Protein AF-A0A218NZQ5-F1 (afdb_monomer)

Sequence (138 aa):
MKRVEIREKVRESHHKKRMDTFSALFPGEQPPKVPFDSWGTIFEEREYKLRSVKDYLDILEIAMKAEMLAKEIYTYLGKITANVEYKRIFLEIAEDEGEHYAFVENEYKVHSKIKARKSLQELVEELEKDKNAHSAGA

pLDDT: mean 79.41, std 15.65, range [35.44, 96.75]

InterPro domains:
  IPR003251 Rubrerythrin, diiron-binding domain [PF02915] (58-113)
  IPR009078 Ferritin-like superfamily [SSF47240] (13-113)
  IPR012347 Ferritin-like [G3DSA:1.20.1260.10] (9-111)

Nearest PDB structures (foldseek):
  5n5e-assembly1_e  TM=7.388E-01  e=6.114E-02  Pyrococcus furiosus COM1
  4ilo-assembly1_A  TM=5.936E-01  e=3.700E+00  Chlamydia trachomatis L2/434/Bu

Structure (mmCIF, N/CA/C/O backbone):
data_AF-A0A218NZQ5-F1
#
_entry.id   AF-A0A218NZQ5-F1
#
loop_
_atom_site.group_PDB
_atom_site.id
_atom_site.type_symbol
_atom_site.label_atom_id
_atom_site.label_alt_id
_atom_site.label_comp_id
_atom_site.label_asym_id
_atom_site.label_entity_id
_atom_site.label_seq_id
_atom_site.pdbx_PDB_ins_code
_atom_site.Cartn_x
_atom_site.Cartn_y
_atom_site.Cartn_z
_atom_site.occupancy
_atom_site.B_iso_or_equiv
_atom_site.auth_seq_id
_atom_site.auth_comp_id
_atom_site.auth_asym_id
_atom_site.auth_atom_id
_atom_site.pdbx_PDB_model_num
ATOM 1 N N . MET A 1 1 ? 22.923 -3.381 4.683 1.00 44.69 1 MET A N 1
ATOM 2 C CA . MET A 1 1 ? 22.649 -3.528 6.128 1.00 44.69 1 MET A CA 1
ATOM 3 C C . MET A 1 1 ? 21.578 -2.552 6.627 1.00 44.69 1 MET A C 1
ATOM 5 O O . MET A 1 1 ? 20.493 -3.021 6.916 1.00 44.69 1 MET A O 1
ATOM 9 N N . LYS A 1 2 ? 21.766 -1.220 6.582 1.00 40.91 2 LYS A N 1
ATOM 10 C CA . LYS A 1 2 ? 20.802 -0.246 7.160 1.00 40.91 2 LYS A CA 1
ATOM 11 C C . LYS A 1 2 ? 19.343 -0.277 6.646 1.00 40.91 2 LYS A C 1
ATOM 13 O O . LYS A 1 2 ? 18.445 0.086 7.389 1.00 40.91 2 LYS A O 1
ATOM 18 N N . ARG A 1 3 ? 19.070 -0.677 5.394 1.00 38.59 3 ARG A N 1
ATOM 19 C CA . ARG A 1 3 ? 17.695 -0.658 4.830 1.00 38.59 3 ARG A CA 1
ATOM 20 C C . ARG A 1 3 ? 16.804 -1.822 5.289 1.00 38.59 3 ARG A C 1
ATOM 22 O O . ARG A 1 3 ? 15.588 -1.691 5.234 1.00 38.59 3 ARG A O 1
ATOM 29 N N . VAL A 1 4 ? 17.395 -2.939 5.722 1.00 39.59 4 VAL A N 1
ATOM 30 C CA . VAL A 1 4 ? 16.643 -4.126 6.174 1.00 39.59 4 VAL A CA 1
ATOM 31 C C . VAL A 1 4 ? 16.126 -3.910 7.599 1.00 39.59 4 VAL A C 1
ATOM 33 O O . VAL A 1 4 ? 14.936 -4.078 7.833 1.00 39.59 4 VAL A O 1
ATOM 36 N N . GLU A 1 5 ? 16.964 -3.380 8.497 1.00 35.44 5 GLU A N 1
ATOM 37 C CA . GLU A 1 5 ? 16.570 -3.026 9.875 1.00 35.44 5 GLU A CA 1
ATOM 38 C C . GLU A 1 5 ? 15.442 -1.986 9.943 1.00 35.44 5 GLU A C 1
ATOM 40 O O . GLU A 1 5 ? 14.597 -2.045 10.831 1.00 35.44 5 GLU A O 1
ATOM 45 N N . ILE A 1 6 ? 15.406 -1.021 9.017 1.00 48.31 6 ILE A N 1
ATOM 46 C CA . ILE A 1 6 ? 14.336 -0.009 8.983 1.00 48.31 6 ILE A CA 1
ATOM 47 C C . ILE A 1 6 ? 12.994 -0.661 8.619 1.00 48.31 6 ILE A C 1
ATOM 49 O O . ILE A 1 6 ? 11.979 -0.365 9.243 1.00 48.31 6 ILE A O 1
ATOM 53 N N . ARG A 1 7 ? 12.991 -1.586 7.650 1.00 48.19 7 ARG A N 1
ATOM 54 C CA . ARG A 1 7 ? 11.790 -2.333 7.238 1.00 48.19 7 ARG A CA 1
ATOM 55 C C . ARG A 1 7 ? 11.228 -3.197 8.363 1.00 48.19 7 ARG A C 1
ATOM 57 O O . ARG A 1 7 ? 10.014 -3.272 8.525 1.00 48.19 7 ARG A O 1
ATOM 64 N N . GLU A 1 8 ? 12.107 -3.840 9.119 1.00 45.78 8 GLU A N 1
ATOM 65 C CA . GLU A 1 8 ? 11.729 -4.702 10.238 1.00 45.78 8 GLU A CA 1
ATOM 66 C C . GLU A 1 8 ? 11.133 -3.875 11.383 1.00 45.78 8 GLU A C 1
ATOM 68 O O . GLU A 1 8 ? 10.035 -4.175 11.839 1.00 45.78 8 GLU A O 1
ATOM 73 N N . LYS A 1 9 ? 11.738 -2.725 11.711 1.00 51.09 9 LYS A N 1
ATOM 74 C CA . LYS A 1 9 ? 11.195 -1.784 12.706 1.00 51.09 9 LYS A CA 1
ATOM 75 C C . LYS A 1 9 ? 9.826 -1.205 12.339 1.00 51.09 9 LYS A C 1
ATOM 77 O O . LYS A 1 9 ? 8.976 -1.063 13.215 1.00 51.09 9 LYS A O 1
ATOM 82 N N . VAL A 1 10 ? 9.584 -0.871 11.068 1.00 57.81 10 VAL A N 1
ATOM 83 C CA . VAL A 1 10 ? 8.261 -0.391 10.614 1.00 57.81 10 VAL A CA 1
ATOM 84 C C . VAL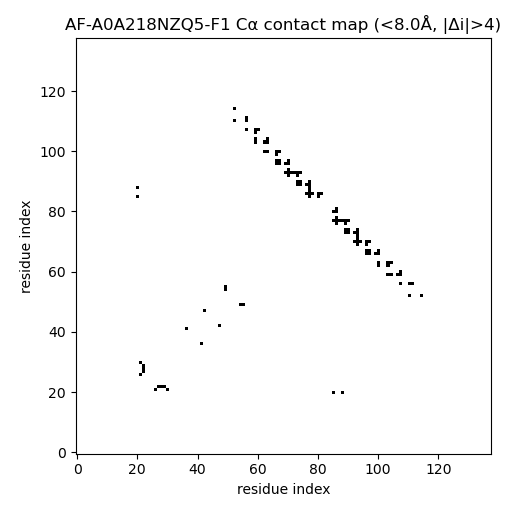 A 1 10 ? 7.217 -1.509 10.722 1.00 57.81 10 VAL A C 1
ATOM 86 O O . VAL A 1 10 ? 6.120 -1.294 11.239 1.00 57.81 10 VAL A O 1
ATOM 89 N N . ARG A 1 11 ? 7.578 -2.737 10.324 1.00 54.06 11 ARG A N 1
ATOM 90 C CA . ARG A 1 11 ? 6.706 -3.917 10.430 1.00 54.06 11 ARG A CA 1
ATOM 91 C C . ARG A 1 11 ? 6.379 -4.268 11.886 1.00 54.06 11 ARG A C 1
ATOM 93 O O . ARG A 1 11 ? 5.221 -4.557 12.191 1.00 54.06 11 ARG A O 1
ATOM 100 N N . GLU A 1 12 ? 7.367 -4.215 12.773 1.00 60.03 12 GLU A N 1
ATOM 101 C CA . GLU A 1 12 ? 7.205 -4.421 14.217 1.00 60.03 12 GLU A CA 1
ATOM 102 C C . GLU A 1 12 ? 6.340 -3.329 14.851 1.00 60.03 12 GLU A C 1
ATOM 104 O O . GLU A 1 12 ? 5.463 -3.641 15.656 1.00 60.03 12 GLU A O 1
ATOM 109 N N . SER A 1 13 ? 6.519 -2.069 14.441 1.00 65.38 13 SER A N 1
ATOM 110 C CA . SER A 1 13 ? 5.685 -0.944 14.884 1.00 65.38 13 SER A CA 1
ATOM 111 C C . SER A 1 13 ? 4.213 -1.166 14.528 1.00 65.38 13 SER A C 1
ATOM 113 O O . SER A 1 13 ? 3.347 -1.082 15.398 1.00 65.38 13 SER A O 1
ATOM 115 N N . HIS A 1 14 ? 3.920 -1.548 13.281 1.00 62.22 14 HIS A N 1
ATOM 116 C CA . HIS A 1 14 ? 2.551 -1.837 12.846 1.00 62.22 14 HIS A CA 1
ATOM 117 C C . HIS A 1 14 ? 1.969 -3.067 13.543 1.00 62.22 14 HIS A C 1
ATOM 119 O O . HIS A 1 14 ? 0.808 -3.057 13.946 1.00 62.22 14 HIS A O 1
ATOM 125 N N . HIS A 1 15 ? 2.758 -4.132 13.711 1.00 71.25 15 HIS A N 1
ATOM 126 C CA . HIS A 1 15 ? 2.303 -5.314 14.436 1.00 71.25 15 HIS A CA 1
ATOM 127 C C . HIS A 1 15 ? 1.953 -4.971 15.885 1.00 71.25 15 HIS A C 1
ATOM 129 O O . HIS A 1 15 ? 0.865 -5.320 16.338 1.00 71.25 15 HIS A O 1
ATOM 135 N N . LYS A 1 16 ? 2.817 -4.217 16.569 1.00 76.81 16 LYS A N 1
ATOM 136 C CA . LYS A 1 16 ? 2.571 -3.748 17.930 1.00 76.81 16 LYS A CA 1
ATOM 137 C C . LYS A 1 16 ? 1.325 -2.869 18.008 1.00 76.81 16 LYS A C 1
ATOM 139 O O . LYS A 1 16 ? 0.428 -3.208 18.766 1.00 76.81 16 LYS A O 1
ATOM 144 N N . LYS A 1 17 ? 1.201 -1.831 17.168 1.00 74.31 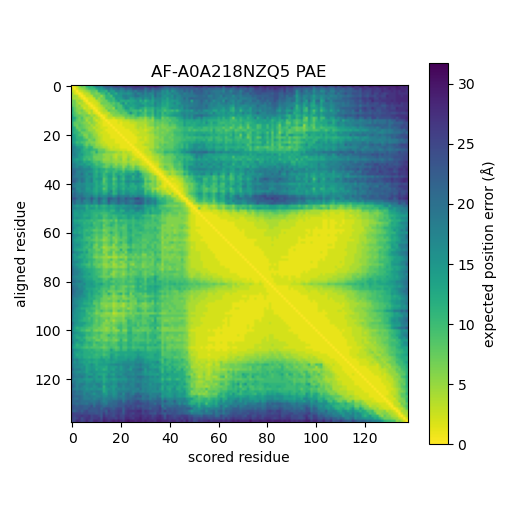17 LYS A N 1
ATOM 145 C CA . LYS A 1 17 ? -0.005 -0.980 17.116 1.00 74.31 17 LYS A CA 1
ATOM 146 C C . LYS A 1 17 ? -1.271 -1.819 16.916 1.00 74.31 17 LYS A C 1
ATOM 148 O O . LYS A 1 17 ? -2.255 -1.611 17.620 1.00 74.31 17 LYS A O 1
ATOM 153 N N . ARG A 1 18 ? -1.254 -2.800 16.004 1.00 75.88 18 ARG A N 1
ATOM 154 C CA . ARG A 1 18 ? -2.401 -3.694 15.767 1.00 75.88 18 ARG A CA 1
ATOM 155 C C . ARG A 1 18 ? -2.720 -4.578 16.968 1.00 75.88 18 ARG A C 1
ATOM 157 O O . ARG A 1 18 ? -3.893 -4.732 17.282 1.00 75.88 18 ARG A O 1
ATOM 164 N N . MET A 1 19 ? -1.715 -5.159 17.619 1.00 78.88 19 MET A N 1
ATOM 165 C CA . MET A 1 19 ? -1.923 -6.012 18.795 1.00 78.88 19 MET A CA 1
ATOM 166 C C . MET A 1 19 ? -2.377 -5.204 20.012 1.00 78.88 19 MET A C 1
ATOM 168 O O . MET A 1 19 ? -3.276 -5.648 20.725 1.00 78.88 19 MET A O 1
ATOM 172 N N . ASP A 1 20 ? -1.838 -4.001 20.204 1.00 79.69 20 ASP A N 1
ATOM 173 C CA . ASP A 1 20 ? -2.278 -3.062 21.238 1.00 79.69 20 ASP A CA 1
ATOM 174 C C . ASP A 1 20 ? -3.741 -2.658 20.990 1.00 79.69 20 ASP A C 1
ATOM 176 O O . ASP A 1 20 ? -4.569 -2.710 21.897 1.00 79.69 20 ASP A O 1
ATOM 180 N N . THR A 1 21 ? -4.095 -2.363 19.733 1.00 74.25 21 THR A N 1
ATOM 181 C CA . THR A 1 21 ? -5.475 -2.051 19.322 1.00 74.25 21 THR A CA 1
ATOM 182 C C . THR A 1 21 ? -6.412 -3.237 19.540 1.00 74.25 21 THR A C 1
ATOM 184 O O . THR A 1 21 ? -7.491 -3.067 20.098 1.00 74.25 21 THR A O 1
ATOM 187 N N . PHE A 1 22 ? -6.007 -4.446 19.138 1.00 80.56 22 PHE A N 1
ATOM 188 C CA . PHE A 1 22 ? -6.792 -5.662 19.348 1.00 80.56 22 PHE A CA 1
ATOM 189 C C . PHE A 1 22 ? -7.027 -5.913 20.838 1.00 80.56 22 PHE A C 1
ATOM 191 O O . PHE A 1 22 ? -8.162 -6.126 21.246 1.00 80.56 22 PHE A O 1
ATOM 198 N N . SER A 1 23 ? -5.979 -5.810 21.656 1.00 82.62 23 SER A N 1
ATOM 199 C CA . SER A 1 23 ? -6.064 -6.012 23.106 1.00 82.62 23 SER A CA 1
ATOM 200 C C . SER A 1 23 ? -6.941 -4.956 23.782 1.00 82.62 23 SER A C 1
ATOM 202 O O . SER A 1 23 ? -7.647 -5.261 24.740 1.00 82.62 23 SER A O 1
ATOM 204 N N . ALA A 1 24 ? -6.924 -3.720 23.274 1.00 75.38 24 ALA A N 1
ATOM 205 C CA . ALA A 1 24 ? -7.798 -2.652 23.743 1.00 75.38 24 ALA A CA 1
ATOM 206 C C . ALA A 1 24 ? -9.262 -2.863 23.327 1.00 75.38 24 ALA A C 1
ATOM 208 O O . ALA A 1 24 ? -10.154 -2.466 24.073 1.00 75.38 24 ALA A O 1
ATOM 209 N N . LEU A 1 25 ? -9.517 -3.444 22.150 1.00 74.44 25 LEU A N 1
ATOM 210 C CA . LEU A 1 25 ? -10.857 -3.730 21.619 1.00 74.44 25 LEU A CA 1
ATOM 211 C C . LEU A 1 25 ? -11.488 -4.993 22.224 1.00 74.44 25 LEU A C 1
ATOM 213 O O . LEU A 1 25 ? -12.695 -5.023 22.447 1.00 74.44 25 LEU A O 1
ATOM 217 N N . PHE A 1 26 ? -10.674 -6.017 22.479 1.00 81.69 26 PHE A N 1
ATOM 218 C CA . PHE A 1 26 ? -11.091 -7.359 22.888 1.00 81.69 26 PHE A CA 1
ATOM 219 C C . PHE A 1 26 ? -10.246 -7.833 24.084 1.00 81.69 26 PHE A C 1
ATOM 221 O O . PHE A 1 26 ? -9.370 -8.694 23.947 1.00 81.69 26 PHE A O 1
ATOM 228 N N . PRO A 1 27 ? -10.441 -7.239 25.275 1.00 83.00 27 PRO A N 1
ATOM 229 C CA . PRO A 1 27 ? -9.614 -7.540 26.436 1.00 83.00 27 PRO A CA 1
ATOM 230 C C . PRO A 1 27 ? -9.763 -9.004 26.868 1.00 83.00 27 PRO A C 1
ATOM 232 O O . PRO A 1 27 ? -10.862 -9.480 27.136 1.00 83.00 27 PRO A O 1
ATOM 235 N N . GLY A 1 28 ? -8.634 -9.708 26.978 1.00 84.75 28 GLY A N 1
ATOM 236 C CA . GLY A 1 28 ? -8.588 -11.121 27.374 1.00 84.75 28 GLY A CA 1
ATOM 237 C C . GLY A 1 28 ? -8.851 -12.112 26.238 1.00 84.75 28 GLY A C 1
ATOM 238 O O . GLY A 1 28 ? -8.737 -13.319 26.452 1.00 84.75 28 GLY A O 1
ATOM 239 N N . GLU A 1 29 ? -9.145 -11.629 25.032 1.00 85.19 29 GLU A N 1
ATOM 240 C CA . GLU A 1 29 ? -9.250 -12.463 23.841 1.00 85.19 29 GLU A CA 1
ATOM 241 C C . GLU A 1 29 ? -7.905 -12.538 23.113 1.00 85.19 29 GLU A C 1
ATOM 243 O O . GLU A 1 29 ? -7.046 -11.663 23.239 1.00 85.19 29 GLU A O 1
ATOM 248 N N . GLN A 1 30 ? -7.715 -13.599 22.329 1.00 81.50 30 GLN A N 1
ATOM 249 C CA . GLN A 1 30 ? -6.623 -13.666 21.362 1.00 81.50 30 GLN A CA 1
ATOM 250 C C . GLN A 1 30 ? -7.175 -13.545 19.944 1.00 81.50 30 GLN A C 1
ATOM 252 O O . GLN A 1 30 ? -8.285 -14.022 19.692 1.00 81.50 30 GLN A O 1
ATOM 257 N N . PRO A 1 31 ? -6.407 -12.962 19.004 1.00 79.56 31 PRO A N 1
ATOM 258 C CA . PRO A 1 31 ? -6.805 -12.922 17.608 1.00 79.56 31 PRO A CA 1
ATOM 259 C C . PRO A 1 31 ? -7.121 -14.341 17.122 1.00 79.56 31 PRO A C 1
ATOM 261 O O . PRO A 1 31 ? -6.269 -15.230 17.250 1.00 79.56 31 PRO A O 1
ATOM 264 N N . PRO A 1 32 ? -8.329 -14.591 16.589 1.00 76.19 32 PRO A N 1
ATOM 265 C CA . PRO A 1 32 ? -8.683 -15.913 16.109 1.00 76.19 32 PRO A CA 1
ATOM 266 C C . PRO A 1 32 ? -7.738 -16.316 14.976 1.00 76.19 32 PRO A C 1
ATOM 268 O O . PRO A 1 32 ? -7.379 -15.501 14.122 1.00 76.19 32 PRO A O 1
ATOM 271 N N . LYS A 1 33 ? -7.346 -17.595 14.948 1.00 75.88 33 LYS A N 1
ATOM 272 C CA . LYS A 1 33 ? -6.630 -18.147 13.796 1.00 75.88 33 LYS A CA 1
ATOM 273 C C . LYS A 1 33 ? -7.574 -18.134 12.604 1.00 75.88 33 LYS A C 1
ATOM 275 O O . LYS A 1 33 ? -8.570 -18.854 12.585 1.00 75.88 33 LYS A O 1
ATOM 280 N N . VAL A 1 34 ? -7.266 -17.295 11.629 1.00 70.50 34 VAL A N 1
ATOM 281 C CA . VAL A 1 34 ? -8.026 -17.212 10.387 1.00 70.50 34 VAL A CA 1
ATOM 282 C C . VAL A 1 34 ? -7.618 -18.352 9.443 1.00 70.50 34 VAL A C 1
ATOM 284 O O . VAL A 1 34 ? -6.440 -18.703 9.405 1.00 70.50 34 VAL A O 1
ATOM 287 N N . PRO A 1 35 ? -8.559 -18.953 8.689 1.00 61.75 35 PRO A N 1
ATOM 288 C CA . PRO A 1 35 ? -8.286 -20.085 7.799 1.00 61.75 35 PRO A CA 1
ATOM 289 C C . PRO A 1 35 ? -7.702 -19.654 6.444 1.00 61.75 35 PRO A C 1
ATOM 291 O O . PRO A 1 35 ? -7.723 -20.430 5.493 1.00 61.75 35 PRO A O 1
ATOM 294 N N . PHE A 1 36 ? -7.255 -18.405 6.331 1.00 65.44 36 PHE A N 1
ATOM 295 C CA . PHE A 1 36 ? -6.637 -17.863 5.133 1.00 65.44 36 PHE A CA 1
ATOM 296 C C . PHE A 1 36 ? -5.212 -17.429 5.442 1.00 65.44 36 PHE A C 1
ATOM 298 O O . PHE A 1 36 ? -4.924 -16.895 6.517 1.00 65.44 36 PHE A O 1
ATOM 305 N N . ASP A 1 37 ? -4.339 -17.647 4.469 1.00 58.91 37 ASP A N 1
ATOM 306 C CA . ASP A 1 37 ? -2.943 -17.261 4.553 1.00 58.91 37 ASP A CA 1
ATOM 307 C C . ASP A 1 37 ? -2.835 -15.748 4.703 1.00 58.91 37 ASP A C 1
ATOM 309 O O . ASP A 1 37 ? -3.515 -14.965 4.029 1.00 58.91 37 ASP A O 1
ATOM 313 N N . SER A 1 38 ? -1.975 -15.315 5.624 1.00 64.06 38 SER A N 1
ATOM 314 C CA . SER A 1 38 ? -1.663 -13.896 5.716 1.00 64.06 38 SER A CA 1
ATOM 315 C C . SER A 1 38 ? -1.022 -13.451 4.404 1.00 64.06 38 SER A C 1
ATOM 317 O O . SER A 1 38 ? -0.333 -14.240 3.760 1.00 64.06 38 SER A O 1
ATOM 319 N N . TRP A 1 39 ? -1.165 -12.179 4.022 1.00 59.47 39 TRP A N 1
ATOM 320 C CA . TRP A 1 39 ? -0.409 -11.650 2.881 1.00 59.47 39 TRP A CA 1
ATOM 321 C C . TRP A 1 39 ? 1.085 -11.990 2.990 1.00 59.47 39 TRP A C 1
ATOM 323 O O . TRP A 1 39 ? 1.688 -12.350 1.989 1.00 59.47 39 TRP A O 1
ATOM 333 N N . GLY A 1 40 ? 1.657 -11.978 4.202 1.00 57.47 40 GLY A N 1
ATOM 334 C CA . GLY A 1 40 ? 3.033 -12.417 4.458 1.00 57.47 40 GLY A CA 1
ATOM 335 C C . GLY A 1 40 ? 3.291 -13.870 4.054 1.00 57.47 40 GLY A C 1
ATOM 336 O O . GLY A 1 40 ? 4.235 -14.129 3.322 1.00 57.47 40 GLY A O 1
ATOM 337 N N . THR A 1 41 ? 2.407 -14.785 4.442 1.00 60.81 41 THR A N 1
ATOM 338 C CA . THR A 1 41 ? 2.458 -16.209 4.075 1.00 60.81 41 THR A CA 1
ATOM 339 C C . THR A 1 41 ? 2.279 -16.392 2.565 1.00 60.81 41 THR A C 1
ATOM 341 O O . THR A 1 41 ? 3.080 -17.064 1.933 1.00 60.81 41 THR A O 1
ATOM 344 N N . ILE A 1 42 ? 1.326 -15.687 1.945 1.00 59.28 42 ILE A N 1
ATOM 345 C CA . ILE A 1 42 ? 1.118 -15.702 0.487 1.00 59.28 42 ILE A CA 1
ATOM 346 C C . ILE A 1 42 ? 2.362 -15.189 -0.257 1.00 59.28 42 ILE A C 1
ATOM 348 O O . ILE A 1 42 ? 2.694 -15.695 -1.329 1.00 59.28 42 ILE A O 1
ATOM 352 N N . PHE A 1 43 ? 3.050 -14.178 0.282 1.00 59.88 43 PHE A N 1
ATOM 353 C CA . PHE A 1 43 ? 4.290 -13.650 -0.292 1.00 59.88 43 PHE A CA 1
ATOM 354 C C . PHE A 1 43 ? 5.499 -14.565 -0.052 1.00 59.88 43 PHE A C 1
ATOM 356 O O . PHE A 1 43 ? 6.371 -14.612 -0.914 1.00 59.88 43 PHE A O 1
ATOM 363 N N . GLU A 1 44 ? 5.565 -15.276 1.076 1.00 57.91 44 GLU A N 1
ATOM 364 C CA . GLU A 1 44 ? 6.626 -16.246 1.389 1.00 57.91 44 GLU A CA 1
ATOM 365 C C . GLU A 1 44 ? 6.478 -17.545 0.585 1.00 57.91 44 GLU A C 1
ATOM 367 O O . GLU A 1 44 ? 7.469 -18.089 0.102 1.00 57.91 44 GLU A O 1
ATOM 372 N N . GLU A 1 45 ? 5.247 -18.018 0.393 1.00 58.62 45 GLU A N 1
ATOM 373 C CA . GLU A 1 45 ? 4.939 -19.245 -0.348 1.00 58.62 45 GLU A CA 1
ATOM 374 C C . GLU A 1 45 ? 5.005 -19.056 -1.862 1.00 58.62 45 GLU A C 1
ATOM 376 O O . GLU A 1 45 ? 5.356 -19.978 -2.605 1.00 58.62 45 GLU A O 1
ATOM 381 N N . ARG A 1 46 ? 4.698 -17.851 -2.357 1.00 56.25 46 ARG A N 1
ATOM 382 C CA . ARG A 1 46 ? 4.945 -17.528 -3.759 1.00 56.25 46 ARG A CA 1
ATOM 383 C C . ARG A 1 46 ? 6.429 -17.245 -3.936 1.00 56.25 46 ARG A C 1
ATOM 385 O O . ARG A 1 46 ? 6.897 -16.151 -3.640 1.00 56.25 46 ARG A O 1
ATOM 392 N N . GLU A 1 47 ? 7.153 -18.191 -4.538 1.00 52.50 47 GLU A N 1
ATOM 393 C CA . GLU A 1 47 ? 8.441 -17.910 -5.182 1.00 52.50 47 GLU A CA 1
ATOM 394 C C . GLU A 1 47 ? 8.231 -16.883 -6.317 1.00 52.50 47 GLU A C 1
ATOM 396 O O . GLU A 1 47 ? 8.220 -17.220 -7.506 1.00 52.50 47 GLU A O 1
ATOM 401 N N . TYR A 1 48 ? 8.085 -15.599 -5.987 1.00 58.28 48 TYR A N 1
ATOM 402 C CA . TYR A 1 48 ? 8.252 -14.520 -6.948 1.00 58.28 48 TYR A CA 1
ATOM 403 C C . TYR A 1 48 ? 9.738 -14.452 -7.286 1.00 58.28 48 TYR A C 1
ATOM 405 O O . TYR A 1 48 ? 10.496 -13.627 -6.777 1.00 58.28 48 TYR A O 1
ATOM 413 N N . LYS A 1 49 ? 10.181 -15.360 -8.157 1.00 62.53 49 LYS A N 1
ATOM 414 C CA . LYS A 1 49 ? 11.453 -15.218 -8.855 1.00 62.53 49 LYS A CA 1
ATOM 415 C C . LYS A 1 49 ? 11.308 -13.962 -9.703 1.00 62.53 49 LYS A C 1
ATOM 417 O O . LYS A 1 49 ? 10.726 -14.019 -10.780 1.00 62.53 49 LYS A O 1
ATOM 422 N N . LEU A 1 50 ? 11.786 -12.834 -9.183 1.00 72.38 50 LEU A N 1
ATOM 423 C CA . LEU A 1 50 ? 11.946 -11.595 -9.931 1.00 72.38 50 LEU A CA 1
ATOM 424 C C . LEU A 1 50 ? 12.883 -11.889 -11.107 1.00 72.38 50 LEU A C 1
ATOM 426 O O . LEU A 1 50 ? 14.098 -11.970 -10.928 1.00 72.38 50 LEU A O 1
ATOM 430 N N . ARG A 1 51 ? 12.324 -12.122 -12.296 1.00 78.62 51 ARG A N 1
ATOM 431 C CA . ARG A 1 51 ? 13.093 -12.437 -13.512 1.00 78.62 51 ARG A CA 1
ATOM 432 C C . ARG A 1 51 ? 13.256 -11.208 -14.388 1.00 78.62 51 ARG A C 1
ATOM 434 O O . ARG A 1 51 ? 14.193 -11.136 -15.178 1.00 78.62 51 ARG A O 1
ATOM 441 N N . SER A 1 52 ? 12.355 -10.240 -14.253 1.00 81.94 52 SER A N 1
ATOM 442 C CA . SER A 1 52 ? 12.339 -9.038 -15.068 1.00 81.94 52 SER A CA 1
ATOM 443 C C . SER A 1 52 ? 11.932 -7.792 -14.283 1.00 81.94 52 SER A C 1
ATOM 445 O O . SER A 1 52 ? 11.313 -7.851 -13.221 1.00 81.94 52 SER A O 1
ATOM 447 N N . VAL A 1 53 ? 12.227 -6.624 -14.864 1.00 82.62 53 VAL A N 1
ATOM 448 C CA . VAL A 1 53 ? 11.722 -5.335 -14.364 1.00 82.62 53 VAL A CA 1
ATOM 449 C C . VAL A 1 53 ? 10.192 -5.290 -14.414 1.00 82.62 53 VAL A C 1
ATOM 451 O O . VAL A 1 53 ? 9.580 -4.616 -13.596 1.00 82.62 53 VAL A O 1
ATOM 454 N N . LYS A 1 54 ? 9.558 -6.013 -15.350 1.00 84.50 54 LYS A N 1
ATOM 455 C CA . LYS A 1 54 ? 8.096 -6.117 -15.396 1.00 84.50 54 LYS A CA 1
ATOM 456 C C . LYS A 1 54 ? 7.568 -6.803 -14.136 1.00 84.50 54 LYS A C 1
ATOM 458 O O . LYS A 1 54 ? 6.682 -6.245 -13.512 1.00 84.50 54 LYS A O 1
ATOM 463 N N . ASP A 1 55 ? 8.161 -7.922 -13.729 1.00 83.62 55 ASP A N 1
ATOM 464 C CA . ASP A 1 55 ? 7.720 -8.658 -12.535 1.00 83.62 55 ASP A CA 1
ATOM 465 C C . ASP A 1 55 ? 7.825 -7.786 -11.277 1.00 83.62 55 ASP A C 1
ATOM 467 O O . ASP A 1 55 ? 6.944 -7.794 -10.424 1.00 83.62 55 ASP A O 1
ATOM 471 N N . TYR A 1 56 ? 8.888 -6.982 -11.186 1.00 86.44 56 TYR A N 1
ATOM 472 C CA . TYR A 1 56 ? 9.050 -6.027 -10.094 1.00 86.44 56 TYR A CA 1
ATOM 473 C C . TYR A 1 56 ? 7.971 -4.933 -10.111 1.00 86.44 56 TYR A C 1
ATOM 475 O O . TYR A 1 56 ? 7.386 -4.635 -9.073 1.00 86.44 56 TYR A O 1
ATOM 483 N N . LEU A 1 57 ? 7.671 -4.360 -11.282 1.00 88.38 57 LEU A N 1
ATOM 484 C CA . LEU A 1 57 ? 6.605 -3.362 -11.433 1.00 88.38 57 LEU A CA 1
ATOM 485 C C . LEU A 1 57 ? 5.219 -3.943 -11.120 1.00 88.38 57 LEU A C 1
ATOM 487 O O . LEU A 1 57 ? 4.436 -3.277 -10.448 1.00 88.38 57 LEU A O 1
ATOM 491 N N . ASP A 1 58 ? 4.941 -5.178 -11.540 1.00 87.19 58 ASP A N 1
ATOM 492 C CA . ASP A 1 58 ? 3.680 -5.870 -11.256 1.00 87.19 58 ASP A CA 1
ATOM 493 C C . ASP A 1 58 ? 3.499 -6.065 -9.734 1.00 87.19 58 ASP A C 1
ATOM 495 O O . ASP A 1 58 ? 2.417 -5.834 -9.194 1.00 87.19 58 ASP A O 1
ATOM 499 N N . ILE A 1 59 ? 4.568 -6.421 -9.008 1.00 88.31 59 ILE A N 1
ATOM 500 C CA . ILE A 1 59 ? 4.534 -6.543 -7.539 1.00 88.31 59 ILE A CA 1
ATOM 501 C C . ILE A 1 59 ? 4.302 -5.189 -6.867 1.00 88.31 59 ILE A C 1
ATOM 503 O O . ILE A 1 59 ? 3.528 -5.109 -5.914 1.00 88.31 59 ILE A O 1
ATOM 507 N N . LEU A 1 60 ? 4.936 -4.121 -7.356 1.00 89.44 60 LEU A N 1
ATOM 508 C CA . LEU A 1 60 ? 4.691 -2.772 -6.841 1.00 89.44 60 LEU A CA 1
ATOM 509 C C . LEU A 1 60 ? 3.239 -2.330 -7.083 1.00 89.44 60 LEU A C 1
ATOM 511 O O . LEU A 1 60 ? 2.655 -1.681 -6.221 1.00 89.44 60 LEU A O 1
ATOM 515 N N . GLU A 1 61 ? 2.620 -2.719 -8.200 1.00 90.00 61 GLU A N 1
ATOM 516 C CA . GLU A 1 61 ? 1.199 -2.456 -8.451 1.00 90.00 61 GLU A CA 1
ATOM 517 C C . GLU A 1 61 ? 0.284 -3.200 -7.469 1.00 90.00 61 GLU A C 1
ATOM 519 O O . GLU A 1 61 ? -0.663 -2.616 -6.936 1.00 90.00 61 GLU A O 1
ATOM 524 N N . ILE A 1 62 ? 0.580 -4.472 -7.189 1.00 88.06 62 ILE A N 1
ATOM 525 C CA . ILE A 1 62 ? -0.138 -5.251 -6.169 1.00 88.06 62 ILE A CA 1
ATOM 526 C C . ILE A 1 62 ? 0.009 -4.586 -4.797 1.00 88.06 62 ILE A C 1
ATOM 528 O O . ILE A 1 62 ? -0.989 -4.421 -4.096 1.00 88.06 62 ILE A O 1
ATOM 532 N N . ALA A 1 63 ? 1.223 -4.165 -4.434 1.00 88.44 63 ALA A N 1
ATOM 533 C CA . ALA A 1 63 ? 1.481 -3.475 -3.175 1.00 88.44 63 ALA A CA 1
ATOM 534 C C . ALA A 1 63 ? 0.682 -2.165 -3.080 1.00 88.44 63 ALA A C 1
ATOM 536 O O . ALA A 1 63 ? -0.038 -1.977 -2.107 1.00 88.44 63 ALA A O 1
ATOM 537 N N . MET A 1 64 ? 0.689 -1.318 -4.116 1.00 91.19 64 MET A N 1
ATOM 538 C CA . MET A 1 64 ? -0.126 -0.092 -4.151 1.00 91.19 64 MET A CA 1
ATOM 539 C C . MET A 1 64 ? -1.621 -0.368 -3.929 1.00 91.19 64 MET A C 1
ATOM 541 O O . MET A 1 64 ? -2.275 0.350 -3.174 1.00 91.19 64 MET A O 1
ATOM 545 N N . LYS A 1 65 ? -2.173 -1.416 -4.558 1.00 88.81 65 LYS A N 1
ATOM 546 C CA . LYS A 1 65 ? -3.581 -1.809 -4.361 1.00 88.81 65 LYS A CA 1
ATOM 547 C C . LYS A 1 65 ? -3.852 -2.262 -2.926 1.00 88.81 65 LYS A C 1
ATOM 549 O O . LYS A 1 65 ? -4.904 -1.932 -2.385 1.00 88.81 65 LYS A O 1
ATOM 554 N N . ALA A 1 66 ? -2.917 -2.990 -2.319 1.00 88.19 66 ALA A N 1
ATOM 555 C CA . ALA A 1 66 ? -3.032 -3.438 -0.936 1.00 88.19 66 ALA A CA 1
ATOM 556 C C . ALA A 1 66 ? -3.006 -2.261 0.054 1.00 88.19 66 ALA A C 1
ATOM 558 O O . ALA A 1 66 ? -3.890 -2.192 0.907 1.00 88.19 66 ALA A O 1
ATOM 559 N N . GLU A 1 67 ? -2.075 -1.311 -0.103 1.00 93.19 67 GLU A N 1
ATOM 560 C CA . GLU A 1 67 ? -1.997 -0.127 0.771 1.00 93.19 67 GLU A CA 1
ATOM 561 C C . GLU A 1 67 ? -3.257 0.744 0.654 1.00 93.19 67 GLU A C 1
ATOM 563 O O . GLU A 1 67 ? -3.818 1.190 1.657 1.00 93.19 67 GLU A O 1
ATOM 568 N N . MET A 1 68 ? -3.772 0.933 -0.568 1.00 92.44 68 MET A N 1
ATOM 569 C CA . MET A 1 68 ? -5.011 1.689 -0.780 1.00 92.44 68 MET A CA 1
ATOM 570 C C . MET A 1 68 ? -6.215 1.006 -0.119 1.00 92.44 68 MET A C 1
ATOM 572 O O . MET A 1 68 ? -6.991 1.664 0.573 1.00 92.44 68 MET A O 1
ATOM 576 N N . LEU A 1 69 ? -6.350 -0.315 -0.279 1.00 91.00 69 LEU A N 1
ATOM 577 C CA . LEU A 1 69 ? -7.419 -1.083 0.360 1.00 91.00 69 LEU A CA 1
ATOM 578 C C . LEU A 1 69 ? -7.336 -0.992 1.891 1.00 91.00 69 LEU A C 1
ATOM 580 O O . LEU A 1 69 ? -8.353 -0.781 2.551 1.00 91.00 69 LEU A O 1
ATOM 584 N N . ALA A 1 70 ? -6.137 -1.122 2.464 1.00 89.19 70 ALA A N 1
ATOM 585 C CA . ALA A 1 70 ? -5.931 -1.003 3.905 1.00 89.19 70 ALA A CA 1
ATOM 586 C C . ALA A 1 70 ? -6.349 0.386 4.412 1.00 89.19 70 ALA A C 1
ATOM 588 O O . ALA A 1 70 ? -7.142 0.492 5.353 1.00 89.19 70 ALA A O 1
ATOM 589 N N . LYS A 1 71 ? -5.910 1.449 3.730 1.00 94.75 71 LYS A N 1
ATOM 590 C CA . LYS A 1 71 ? -6.316 2.828 4.023 1.00 94.75 71 LYS A CA 1
ATOM 591 C C . LYS A 1 71 ? -7.833 3.010 3.997 1.00 94.75 71 LYS A C 1
ATOM 593 O O . LYS A 1 71 ? -8.392 3.637 4.902 1.00 94.75 71 LYS A O 1
ATOM 598 N N . GLU A 1 72 ? -8.512 2.488 2.978 1.00 93.50 72 GLU A N 1
ATOM 599 C CA . GLU A 1 72 ? -9.971 2.576 2.850 1.00 93.50 72 GLU A CA 1
ATOM 600 C C . GLU A 1 72 ? -10.690 1.860 3.998 1.00 93.50 72 GLU A C 1
ATOM 602 O O . GLU A 1 72 ? -11.604 2.433 4.600 1.00 93.50 72 GLU A O 1
ATOM 607 N N . ILE A 1 73 ? -10.237 0.653 4.350 1.00 92.44 73 ILE A N 1
ATOM 608 C CA . ILE A 1 73 ? -10.778 -0.131 5.467 1.00 92.44 73 ILE A CA 1
ATOM 609 C C . ILE A 1 73 ? -10.641 0.646 6.776 1.00 92.44 73 ILE A C 1
ATOM 611 O O . ILE A 1 73 ? -11.636 0.856 7.471 1.00 92.44 73 ILE A O 1
ATOM 615 N N . TYR A 1 74 ? -9.440 1.119 7.111 1.00 93.81 74 TYR A N 1
ATOM 616 C CA . TYR A 1 74 ? -9.213 1.838 8.365 1.00 93.81 74 TYR A C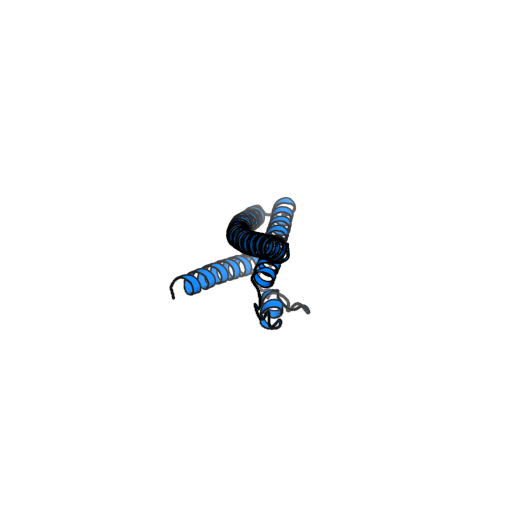A 1
ATOM 617 C C . TYR A 1 74 ? -9.949 3.184 8.405 1.00 93.81 74 TYR A C 1
ATOM 619 O O . TYR A 1 74 ? -10.554 3.531 9.421 1.00 93.81 74 TYR A O 1
ATOM 627 N N . THR A 1 75 ? -10.034 3.893 7.276 1.00 95.38 75 THR A N 1
ATOM 628 C CA . THR A 1 75 ? -10.861 5.105 7.160 1.00 95.38 75 THR A CA 1
ATOM 629 C C . THR A 1 75 ? -12.337 4.806 7.422 1.00 95.38 75 THR A C 1
ATOM 631 O O . THR A 1 75 ? -13.016 5.569 8.113 1.00 95.38 75 THR A O 1
ATOM 634 N N . TYR A 1 76 ? -12.860 3.711 6.868 1.00 95.00 76 TYR A N 1
ATOM 635 C CA . TYR A 1 76 ? -14.241 3.290 7.084 1.00 95.00 76 TYR A CA 1
ATOM 636 C C . TYR A 1 76 ? -14.490 2.928 8.553 1.00 95.00 76 TYR A C 1
ATOM 638 O O . TYR A 1 76 ? -15.428 3.455 9.152 1.00 95.00 76 TYR A O 1
ATOM 646 N N . LEU A 1 77 ? -13.610 2.128 9.162 1.00 92.19 77 LEU A N 1
ATOM 647 C CA . LEU A 1 77 ? -13.685 1.759 10.579 1.00 92.19 77 LEU A CA 1
ATOM 648 C C . LEU A 1 77 ? -13.665 2.990 11.498 1.00 92.19 77 LEU A C 1
ATOM 650 O O . LEU A 1 77 ? -14.485 3.091 12.412 1.00 92.19 77 LEU A O 1
ATOM 654 N N . GLY A 1 78 ? -12.806 3.973 11.212 1.00 94.38 78 GLY A N 1
ATOM 655 C CA . GLY A 1 78 ? -12.759 5.245 11.940 1.00 94.38 78 GLY A CA 1
ATOM 656 C C . GLY A 1 78 ? -14.038 6.086 11.813 1.00 94.38 78 GLY A C 1
ATOM 657 O O . GLY A 1 78 ? -14.364 6.857 12.716 1.00 94.38 78 GLY A O 1
ATOM 658 N N . LYS A 1 79 ? -14.802 5.938 10.722 1.00 95.00 79 LYS A N 1
ATOM 659 C CA . LYS A 1 79 ? -16.090 6.631 10.534 1.00 95.00 79 LYS A CA 1
ATOM 660 C C . LYS A 1 79 ? -17.235 5.975 11.299 1.00 95.00 79 LYS A C 1
ATOM 662 O O . LYS A 1 79 ? -18.106 6.695 11.780 1.00 95.00 79 LYS A O 1
ATOM 667 N N . ILE A 1 80 ? -17.254 4.644 11.375 1.00 95.31 80 ILE A N 1
ATOM 668 C CA . ILE A 1 80 ? -18.382 3.896 11.955 1.00 95.31 80 ILE A CA 1
ATOM 669 C C . ILE A 1 80 ? -18.222 3.604 13.448 1.00 95.31 80 ILE A C 1
ATOM 671 O O . ILE A 1 80 ? -19.200 3.269 14.113 1.00 95.31 80 ILE A O 1
ATOM 675 N N . THR A 1 81 ? -17.008 3.715 13.991 1.00 91.81 81 THR A N 1
ATOM 676 C CA . THR A 1 81 ? -16.772 3.469 15.414 1.00 91.81 81 THR A CA 1
ATOM 677 C C . THR A 1 81 ? -17.298 4.618 16.279 1.00 91.81 81 THR A C 1
ATOM 679 O O . THR A 1 81 ? -17.040 5.794 16.015 1.00 91.81 81 THR A O 1
ATOM 682 N N . ALA A 1 82 ? -18.036 4.277 17.338 1.00 91.00 82 ALA A N 1
ATOM 683 C CA . ALA A 1 82 ? -18.544 5.241 18.316 1.00 91.00 82 ALA A CA 1
ATOM 684 C C . ALA A 1 82 ? -17.501 5.608 19.388 1.00 91.00 82 ALA A C 1
ATOM 686 O O . ALA A 1 82 ? -17.630 6.627 20.064 1.00 91.00 82 ALA A O 1
ATOM 687 N N . ASN A 1 83 ? -16.467 4.780 19.556 1.00 92.62 83 ASN A N 1
ATOM 688 C CA . ASN A 1 83 ? -15.420 5.005 20.543 1.00 92.62 83 ASN A CA 1
ATOM 689 C C . ASN A 1 83 ? -14.376 5.987 19.989 1.00 92.62 83 ASN A C 1
ATOM 691 O O . ASN A 1 83 ? -13.747 5.729 18.961 1.00 92.62 83 ASN A O 1
ATOM 695 N N . VAL A 1 84 ? -14.182 7.105 20.693 1.00 91.62 84 VAL A N 1
ATOM 696 C CA . VAL A 1 84 ? -13.278 8.196 20.291 1.00 91.62 84 VAL A CA 1
ATOM 697 C C . VAL A 1 84 ? -11.823 7.734 20.183 1.00 91.62 84 VAL A C 1
ATOM 699 O O . VAL A 1 84 ? -11.122 8.145 19.260 1.00 91.62 84 VAL A O 1
ATOM 702 N N . GLU A 1 85 ? -11.380 6.852 21.076 1.00 86.31 85 GLU A N 1
ATOM 703 C CA . GLU A 1 85 ? -10.009 6.345 21.068 1.00 86.31 85 GLU A CA 1
ATOM 704 C 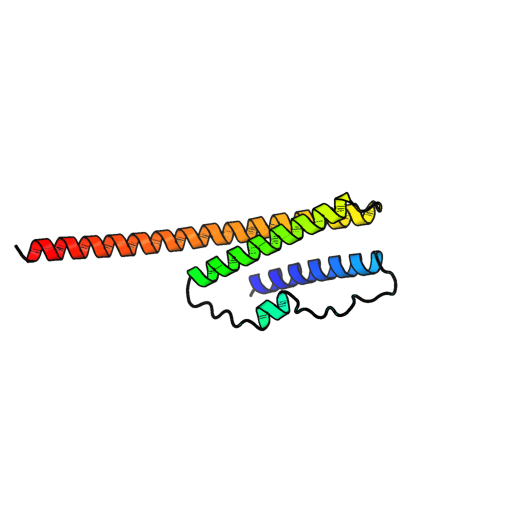C . GLU A 1 85 ? -9.770 5.415 19.875 1.00 86.31 85 GLU A C 1
ATOM 706 O O . GLU A 1 85 ? -8.791 5.563 19.148 1.00 86.31 85 GLU A O 1
ATOM 711 N N . TYR A 1 86 ? -10.712 4.518 19.582 1.00 85.56 86 TYR A N 1
ATOM 712 C CA . TYR A 1 86 ? -10.599 3.651 18.404 1.00 85.56 86 TYR A CA 1
ATOM 713 C C . TYR A 1 86 ? -1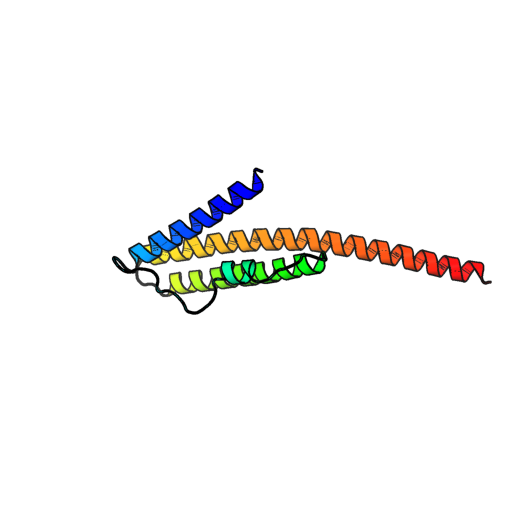0.703 4.435 17.101 1.00 85.56 86 TYR A C 1
ATOM 715 O O . TYR A 1 86 ? -10.010 4.123 16.136 1.00 85.56 86 TYR A O 1
ATOM 723 N N . LYS A 1 87 ? -11.531 5.484 17.073 1.00 93.31 87 LYS A N 1
ATOM 724 C CA . LYS A 1 87 ? -11.598 6.402 15.937 1.00 93.31 87 LYS A CA 1
ATOM 725 C C . LYS A 1 87 ? -10.235 7.019 15.653 1.00 93.31 87 LYS A C 1
ATOM 727 O O . LYS A 1 87 ? -9.809 7.011 14.502 1.00 93.31 87 LYS A O 1
ATOM 732 N N . ARG A 1 88 ? -9.557 7.521 16.689 1.00 91.69 88 ARG A N 1
ATOM 733 C CA . ARG A 1 88 ? -8.211 8.092 16.576 1.00 91.69 88 ARG A CA 1
ATOM 734 C C . ARG A 1 88 ? -7.234 7.069 15.998 1.00 91.69 88 ARG A C 1
ATOM 736 O O . ARG A 1 88 ? -6.613 7.345 14.980 1.00 91.69 88 ARG A O 1
ATOM 743 N N . ILE A 1 89 ? -7.183 5.874 16.583 1.00 89.62 89 ILE A N 1
ATOM 744 C CA . ILE A 1 89 ? -6.274 4.800 16.160 1.00 89.62 89 ILE A CA 1
ATOM 745 C C . ILE A 1 89 ? -6.504 4.399 14.697 1.00 89.62 89 ILE A C 1
ATOM 747 O O . ILE A 1 89 ? -5.551 4.308 13.930 1.00 89.62 89 ILE A O 1
ATOM 751 N N . PHE A 1 90 ? -7.751 4.167 14.278 1.00 91.81 90 PHE A N 1
ATOM 752 C CA . PHE A 1 90 ? -8.024 3.773 12.894 1.00 91.81 90 PHE A CA 1
ATOM 753 C C . PHE A 1 90 ? -7.664 4.872 11.893 1.00 91.81 90 PHE A C 1
ATOM 755 O O . PHE A 1 90 ? -7.158 4.568 10.817 1.00 91.81 90 PHE A O 1
ATOM 762 N N . LEU A 1 91 ? -7.896 6.140 12.232 1.00 94.06 91 LEU A N 1
ATOM 763 C CA . LEU A 1 91 ? -7.519 7.249 11.357 1.00 94.06 91 LEU A CA 1
ATOM 764 C C . LEU A 1 91 ? -5.997 7.422 11.268 1.00 94.06 91 LEU A C 1
ATOM 766 O O . LEU A 1 91 ? -5.505 7.669 10.173 1.00 94.06 91 LEU A O 1
ATOM 770 N N . GLU A 1 92 ? -5.262 7.213 12.364 1.00 92.88 92 GLU A N 1
ATOM 771 C CA . GLU A 1 92 ? -3.789 7.199 12.356 1.00 92.88 92 GLU A CA 1
ATOM 772 C C . GLU A 1 92 ? -3.240 6.070 11.477 1.00 92.88 92 GLU A C 1
ATOM 774 O O . GLU A 1 92 ? -2.362 6.303 10.655 1.00 92.88 92 GLU A O 1
ATOM 779 N N . ILE A 1 93 ? -3.796 4.857 11.575 1.00 92.06 93 ILE A N 1
ATOM 780 C CA . ILE A 1 93 ? -3.366 3.753 10.704 1.00 92.06 93 ILE A CA 1
ATOM 781 C C . ILE A 1 93 ? -3.699 4.067 9.236 1.00 92.06 93 ILE A C 1
ATOM 783 O O . ILE A 1 93 ? -2.889 3.810 8.354 1.00 92.06 93 ILE A O 1
ATOM 787 N N . ALA A 1 94 ? -4.863 4.656 8.947 1.00 93.50 94 ALA A N 1
ATOM 788 C CA . ALA A 1 94 ? -5.211 5.048 7.580 1.00 93.50 94 ALA A CA 1
ATOM 789 C C . ALA A 1 94 ? -4.257 6.109 6.994 1.00 93.50 94 ALA A C 1
ATOM 791 O O . ALA A 1 94 ? -4.022 6.120 5.783 1.00 93.50 94 ALA A O 1
ATOM 792 N N . GLU A 1 95 ? -3.733 7.006 7.831 1.00 95.50 95 GLU A N 1
ATOM 793 C CA . GLU A 1 95 ? -2.702 7.970 7.446 1.00 95.50 95 GLU A CA 1
ATOM 794 C C . GLU A 1 95 ? -1.378 7.261 7.132 1.00 95.50 95 GLU A C 1
ATOM 796 O O . GLU A 1 95 ? -0.859 7.453 6.029 1.00 95.50 95 GLU A O 1
ATOM 801 N N . ASP A 1 96 ? -0.926 6.358 8.013 1.00 90.81 96 ASP A N 1
ATOM 802 C CA . ASP A 1 96 ? 0.279 5.536 7.818 1.00 90.81 96 ASP A CA 1
ATOM 803 C C . ASP A 1 96 ? 0.223 4.778 6.467 1.00 90.81 96 ASP A C 1
ATOM 805 O O . ASP A 1 96 ? 1.153 4.854 5.660 1.00 90.81 96 ASP A O 1
ATOM 809 N N . GLU A 1 97 ? -0.899 4.116 6.144 1.00 93.31 97 GLU A N 1
ATOM 810 C CA . GLU A 1 97 ? -1.033 3.391 4.863 1.00 93.31 97 GLU A CA 1
ATOM 811 C C . GLU A 1 97 ? -1.078 4.336 3.642 1.00 93.31 97 GLU A C 1
ATOM 813 O O . GLU A 1 97 ? -0.696 3.966 2.526 1.00 93.31 97 GLU A O 1
ATOM 818 N N . GLY A 1 98 ? -1.496 5.592 3.830 1.00 92.81 98 GLY A N 1
ATOM 819 C CA . GLY A 1 98 ? -1.398 6.631 2.805 1.00 92.81 98 GLY A CA 1
ATOM 820 C C . GLY A 1 98 ? 0.049 7.016 2.487 1.00 92.81 98 GLY A C 1
ATOM 821 O O . GLY A 1 98 ? 0.395 7.180 1.311 1.00 92.81 98 GLY A O 1
ATOM 822 N N . GLU A 1 99 ? 0.898 7.127 3.508 1.00 92.88 99 GLU A N 1
ATOM 823 C CA . GLU A 1 99 ? 2.335 7.364 3.339 1.00 92.88 99 GLU A CA 1
ATOM 824 C C . GLU A 1 99 ? 3.025 6.164 2.679 1.00 92.88 99 GLU A C 1
ATOM 826 O O . GLU A 1 99 ? 3.841 6.332 1.764 1.00 92.88 99 GLU A O 1
ATOM 831 N N . HIS A 1 100 ? 2.648 4.945 3.072 1.00 90.88 100 HIS A N 1
ATOM 832 C CA . HIS A 1 100 ? 3.138 3.715 2.452 1.00 90.88 100 HIS A CA 1
ATOM 833 C C . HIS A 1 100 ? 2.788 3.638 0.968 1.00 90.88 100 HIS A C 1
ATOM 835 O O . HIS A 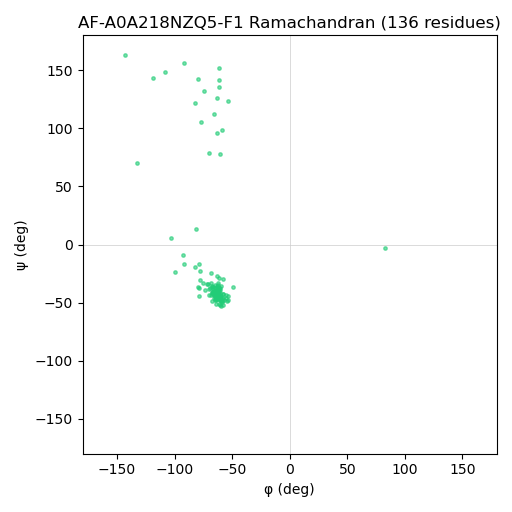1 100 ? 3.671 3.390 0.142 1.00 90.88 100 HIS A O 1
ATOM 841 N N . TYR A 1 101 ? 1.538 3.936 0.600 1.00 94.31 101 TYR A N 1
ATOM 842 C CA . TYR A 1 101 ? 1.138 4.024 -0.802 1.00 94.31 101 TYR A CA 1
ATOM 843 C C . TYR A 1 101 ? 2.025 5.006 -1.577 1.00 94.31 101 TYR A C 1
ATOM 845 O O . TYR A 1 101 ? 2.543 4.658 -2.639 1.00 94.31 101 TYR A O 1
ATOM 853 N N . ALA A 1 102 ? 2.234 6.217 -1.047 1.00 94.75 102 ALA A N 1
ATOM 854 C CA . ALA A 1 102 ? 3.039 7.242 -1.712 1.00 94.75 102 ALA A CA 1
ATOM 855 C C . ALA A 1 102 ? 4.493 6.788 -1.921 1.00 94.75 102 ALA A C 1
ATOM 857 O O . ALA A 1 102 ? 5.084 7.033 -2.977 1.00 94.75 102 ALA A O 1
ATOM 858 N N . PHE A 1 103 ? 5.057 6.075 -0.944 1.00 92.50 103 PHE A N 1
ATOM 859 C CA . PHE A 1 103 ? 6.375 5.464 -1.065 1.00 92.50 103 PHE A CA 1
ATOM 860 C C . PHE A 1 103 ? 6.425 4.432 -2.204 1.00 92.50 103 PHE A C 1
ATOM 862 O O . PHE A 1 103 ? 7.291 4.525 -3.079 1.00 92.50 103 PHE A O 1
ATOM 869 N N . VAL A 1 104 ? 5.485 3.479 -2.238 1.00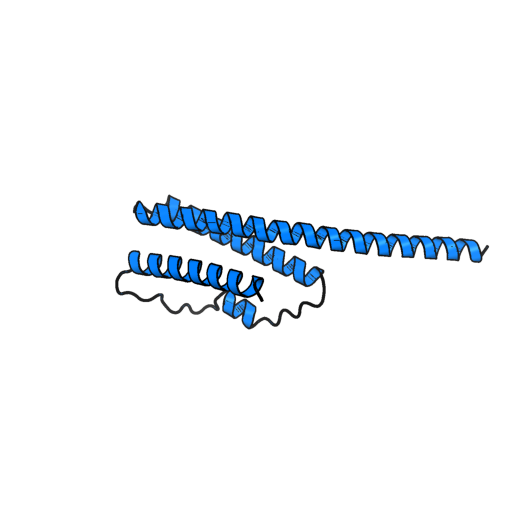 91.50 104 VAL A N 1
ATOM 870 C CA . VAL A 1 104 ? 5.436 2.434 -3.279 1.00 91.50 104 VAL A CA 1
ATOM 871 C C . VAL A 1 104 ? 5.194 3.045 -4.664 1.00 91.50 104 VAL A C 1
ATOM 873 O O . VAL A 1 104 ? 5.837 2.650 -5.639 1.00 91.50 104 VAL A O 1
ATOM 876 N N . GLU A 1 105 ? 4.325 4.051 -4.758 1.00 96.75 105 GLU A N 1
ATOM 877 C CA . GLU A 1 105 ? 4.036 4.769 -6.001 1.00 96.75 105 GLU A CA 1
ATOM 878 C C . GLU A 1 105 ? 5.279 5.486 -6.548 1.00 96.75 105 GLU A C 1
ATOM 880 O O . GLU A 1 105 ? 5.551 5.452 -7.754 1.00 96.75 105 GLU A O 1
ATOM 885 N N . ASN A 1 106 ? 6.072 6.108 -5.673 1.00 94.19 106 ASN A N 1
ATOM 886 C CA . ASN A 1 106 ? 7.321 6.746 -6.069 1.00 94.19 106 ASN A CA 1
ATOM 887 C C . ASN A 1 106 ? 8.329 5.725 -6.620 1.00 94.19 106 ASN A C 1
ATOM 889 O O . ASN A 1 106 ? 8.902 5.947 -7.690 1.00 94.19 106 ASN A O 1
ATOM 893 N N . GLU A 1 107 ? 8.495 4.583 -5.948 1.00 91.31 107 GLU A N 1
ATOM 894 C CA . GLU A 1 107 ? 9.346 3.491 -6.438 1.00 91.31 107 GLU A CA 1
ATOM 895 C C . GLU A 1 107 ? 8.863 2.995 -7.814 1.00 91.31 107 GLU A C 1
ATOM 897 O O . GLU A 1 107 ? 9.651 2.904 -8.763 1.00 91.31 107 GLU A O 1
ATOM 902 N N . TYR A 1 108 ? 7.555 2.777 -7.983 1.00 93.50 108 TYR A N 1
ATOM 903 C CA . TYR A 1 108 ? 6.969 2.379 -9.267 1.00 93.50 108 TYR A CA 1
ATOM 904 C C . TYR A 1 108 ? 7.273 3.399 -10.377 1.00 93.50 108 TYR A C 1
ATOM 906 O O . TYR A 1 108 ? 7.707 3.033 -11.477 1.00 93.50 108 TYR A O 1
ATOM 914 N N . LYS A 1 109 ? 7.102 4.699 -10.106 1.00 94.00 109 LYS A N 1
ATOM 915 C CA . LYS A 1 109 ? 7.379 5.788 -11.062 1.00 94.00 109 LYS A CA 1
ATOM 916 C C . LYS A 1 109 ? 8.851 5.846 -11.469 1.00 94.00 109 LYS A C 1
ATOM 918 O O . LYS A 1 109 ? 9.149 6.057 -12.645 1.00 94.00 109 LYS A O 1
ATOM 923 N N . VAL A 1 110 ? 9.777 5.657 -10.533 1.00 91.94 110 VAL A N 1
ATOM 924 C CA . VAL A 1 110 ? 11.218 5.644 -10.832 1.00 91.94 110 VAL A CA 1
ATOM 925 C C . VAL A 1 110 ? 11.562 4.466 -11.743 1.00 91.94 110 VAL A C 1
ATOM 927 O O . VAL A 1 110 ? 12.155 4.653 -12.810 1.00 91.94 110 VAL A O 1
ATOM 930 N N . HIS A 1 111 ? 11.145 3.258 -11.373 1.00 87.62 111 HIS A N 1
ATOM 931 C CA . HIS A 1 111 ? 11.509 2.050 -12.110 1.00 87.62 111 HIS A CA 1
ATOM 932 C C . HIS A 1 111 ? 10.809 1.938 -13.472 1.00 87.62 111 HIS A C 1
ATOM 934 O O . HIS A 1 111 ? 11.423 1.486 -14.443 1.00 87.62 111 HIS A O 1
ATOM 940 N N . SER A 1 112 ? 9.569 2.416 -13.588 1.00 91.25 112 SER A N 1
ATOM 941 C CA . SER A 1 112 ? 8.848 2.467 -14.866 1.00 91.25 112 SER A CA 1
ATOM 942 C C . SER A 1 112 ? 9.514 3.418 -15.864 1.00 91.25 112 SER A C 1
ATOM 944 O O . SER A 1 112 ? 9.694 3.047 -17.025 1.00 91.25 112 SER A O 1
ATOM 946 N N . LYS A 1 113 ? 9.981 4.594 -15.419 1.00 90.56 113 LYS A N 1
ATOM 947 C CA . LYS A 1 113 ? 10.751 5.531 -16.259 1.00 90.56 113 LYS A CA 1
ATOM 948 C C . LYS A 1 113 ? 12.064 4.927 -16.750 1.00 90.56 113 LYS A C 1
ATOM 950 O O . LYS A 1 113 ? 12.406 5.084 -17.921 1.00 90.56 113 LYS A O 1
ATOM 955 N N . ILE A 1 114 ? 12.787 4.222 -15.877 1.00 88.19 114 ILE A N 1
ATOM 956 C CA . ILE A 1 114 ? 14.036 3.539 -16.249 1.00 88.19 114 ILE A CA 1
ATOM 957 C C . ILE A 1 114 ? 13.761 2.473 -17.316 1.00 88.19 114 ILE A C 1
ATOM 959 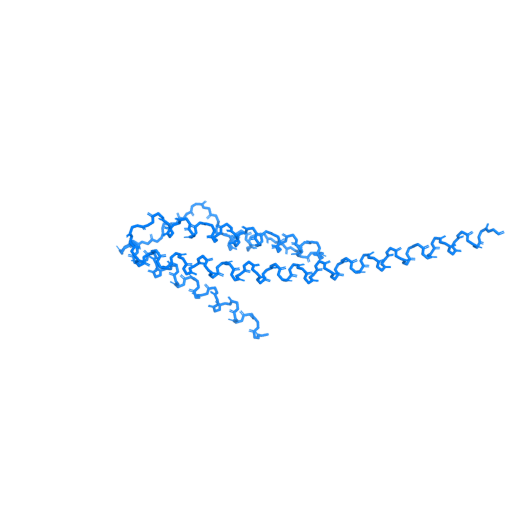O O . ILE A 1 114 ? 14.460 2.432 -18.329 1.00 88.19 114 ILE A O 1
ATOM 963 N N . LYS A 1 115 ? 12.714 1.657 -17.133 1.00 87.12 115 LYS A N 1
ATOM 964 C CA . LYS A 1 115 ? 12.297 0.648 -18.117 1.00 87.12 115 LYS A CA 1
ATOM 965 C C . LYS A 1 115 ? 11.949 1.286 -19.465 1.00 87.12 115 LYS A C 1
ATOM 967 O O . LYS A 1 115 ? 12.470 0.851 -20.485 1.00 87.12 115 LYS A O 1
ATOM 972 N N . ALA A 1 116 ? 11.127 2.337 -19.461 1.00 85.38 116 ALA A N 1
ATOM 973 C CA . ALA A 1 116 ? 10.709 3.033 -20.677 1.00 85.38 116 ALA A CA 1
ATOM 974 C C . ALA A 1 116 ? 11.897 3.634 -21.442 1.00 85.38 116 ALA A C 1
ATOM 976 O O . ALA A 1 116 ? 11.976 3.501 -22.661 1.00 85.38 116 ALA A O 1
ATOM 977 N N . ARG A 1 117 ? 12.857 4.242 -20.730 1.00 89.88 117 ARG A N 1
ATOM 978 C CA . ARG A 1 117 ? 14.079 4.779 -21.341 1.00 89.88 117 ARG A CA 1
ATOM 979 C C . ARG A 1 117 ? 14.891 3.688 -22.034 1.00 89.88 117 ARG A C 1
ATOM 981 O O . ARG A 1 117 ? 15.338 3.904 -23.154 1.00 89.88 117 ARG A O 1
ATOM 988 N N . LYS A 1 118 ? 15.069 2.538 -21.379 1.00 88.38 118 LYS A N 1
ATOM 989 C CA . LYS A 1 118 ? 15.825 1.419 -21.948 1.00 88.38 118 LYS A CA 1
ATOM 990 C C . LYS A 1 118 ? 15.145 0.865 -23.204 1.00 88.38 118 LYS A C 1
ATOM 992 O O . LYS A 1 118 ? 15.800 0.734 -24.228 1.00 88.38 118 LYS A O 1
ATOM 997 N N . SER A 1 119 ? 13.832 0.640 -23.153 1.00 84.69 119 SER A N 1
ATOM 998 C CA . SER A 1 119 ? 13.072 0.161 -24.315 1.00 84.69 119 SER A CA 1
ATOM 999 C C . SER A 1 119 ? 13.094 1.143 -25.490 1.00 84.69 119 SER A C 1
ATOM 1001 O O . SER A 1 119 ? 13.145 0.720 -26.638 1.00 84.69 119 SER A O 1
ATOM 1003 N N . LEU A 1 120 ? 13.099 2.454 -25.224 1.00 87.75 120 LEU A N 1
ATOM 1004 C CA . LEU A 1 120 ? 13.245 3.461 -26.277 1.00 87.75 120 LEU A CA 1
ATOM 1005 C C . LEU A 1 120 ? 14.638 3.422 -26.925 1.00 87.75 120 LEU A C 1
ATOM 1007 O O . LEU A 1 120 ? 14.737 3.558 -28.138 1.00 87.75 120 LEU A O 1
ATOM 1011 N N . GLN A 1 121 ? 15.700 3.239 -26.135 1.00 90.25 121 GLN A N 1
ATOM 1012 C CA . GLN A 1 121 ? 17.062 3.100 -26.664 1.00 90.25 121 GLN A CA 1
ATOM 1013 C C . GLN A 1 121 ? 17.189 1.861 -27.559 1.00 90.25 121 GLN A C 1
ATOM 1015 O O . GLN A 1 121 ? 17.688 1.977 -28.672 1.00 90.25 121 GLN A O 1
ATOM 1020 N N . GLU A 1 122 ? 16.664 0.718 -27.109 1.00 90.00 122 GLU A N 1
ATOM 1021 C CA . GLU A 1 122 ? 16.651 -0.533 -27.882 1.00 90.00 122 GLU A CA 1
ATOM 1022 C C . GLU A 1 122 ? 15.922 -0.361 -29.230 1.00 90.00 122 GLU A C 1
ATOM 1024 O O . GLU A 1 122 ? 16.440 -0.777 -30.264 1.00 90.00 122 GLU A O 1
ATOM 1029 N N . LEU A 1 123 ? 14.777 0.334 -29.242 1.00 86.00 123 LEU A N 1
ATOM 1030 C CA . LEU A 1 123 ? 14.025 0.626 -30.469 1.00 86.00 123 LEU A CA 1
ATOM 1031 C C . LEU A 1 123 ? 14.793 1.540 -31.439 1.00 86.00 123 LEU A C 1
ATOM 1033 O O . LEU A 1 123 ? 14.759 1.326 -32.648 1.00 86.00 123 LEU A O 1
ATOM 1037 N N . VAL A 1 124 ? 15.474 2.574 -30.934 1.00 90.56 124 VAL A N 1
ATOM 1038 C CA . VAL A 1 124 ? 16.273 3.481 -31.779 1.00 90.56 124 VAL A CA 1
ATOM 1039 C C . VAL A 1 124 ? 17.417 2.721 -32.452 1.00 90.56 124 VAL A C 1
ATOM 1041 O O . VAL A 1 124 ? 17.621 2.876 -33.654 1.00 90.56 124 VAL A O 1
ATOM 1044 N N . GLU A 1 125 ? 18.118 1.865 -31.708 1.00 91.25 125 GLU A N 1
ATOM 1045 C CA . GLU A 1 125 ? 19.203 1.040 -32.252 1.00 91.25 125 GLU A CA 1
ATOM 1046 C C . GLU A 1 125 ? 18.714 0.061 -33.332 1.00 91.25 125 GLU A C 1
ATOM 1048 O O . GLU A 1 125 ? 19.424 -0.189 -34.308 1.00 91.25 125 GLU A O 1
ATOM 1053 N N . GLU A 1 126 ? 17.515 -0.504 -33.173 1.00 89.75 126 GLU A N 1
ATOM 1054 C CA . GLU A 1 126 ? 16.885 -1.377 -34.170 1.00 89.75 126 GLU A CA 1
ATOM 1055 C C . GLU A 1 126 ? 16.565 -0.611 -35.463 1.00 89.75 126 GLU A C 1
ATOM 1057 O O . GLU A 1 126 ? 16.980 -1.020 -36.548 1.00 89.75 126 GLU A O 1
ATOM 1062 N N . LEU A 1 127 ? 15.946 0.568 -35.347 1.00 88.00 127 LEU A N 1
ATOM 1063 C CA . LEU A 1 127 ? 15.623 1.419 -36.497 1.00 88.00 127 LEU A CA 1
ATOM 1064 C C . LEU A 1 127 ? 16.872 1.904 -37.253 1.00 88.00 127 LEU A C 1
ATOM 1066 O O . LEU A 1 127 ? 16.860 1.998 -38.483 1.00 88.00 127 LEU A O 1
ATOM 1070 N N . GLU A 1 128 ? 17.960 2.215 -36.544 1.00 89.56 128 GLU A N 1
ATOM 1071 C CA . GLU A 1 128 ? 19.235 2.586 -37.168 1.00 89.56 128 GLU A CA 1
ATOM 1072 C C . GLU A 1 128 ? 19.859 1.418 -37.942 1.00 89.56 128 GLU A C 1
ATO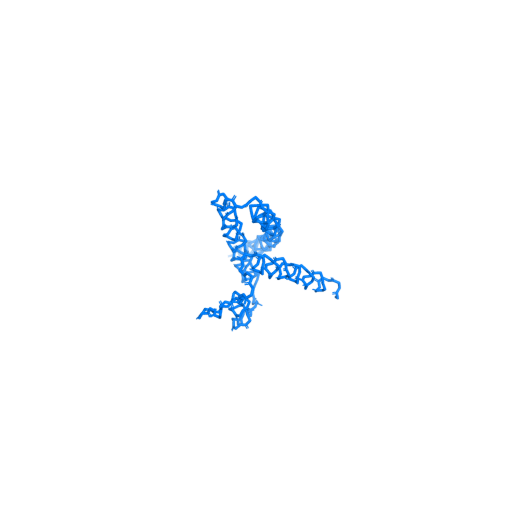M 1074 O O . GLU A 1 128 ? 20.378 1.618 -39.046 1.00 89.56 128 GLU A O 1
ATOM 1079 N N . LYS A 1 129 ? 19.779 0.192 -37.408 1.00 86.94 129 LYS A N 1
ATOM 1080 C CA . LYS A 1 129 ? 20.251 -1.019 -38.100 1.00 86.94 129 LYS A CA 1
ATOM 1081 C C . LYS A 1 129 ? 19.452 -1.286 -39.371 1.00 86.94 129 LYS A C 1
ATOM 1083 O O . LYS A 1 129 ? 20.062 -1.513 -40.417 1.00 86.94 129 LYS A O 1
ATOM 1088 N N . ASP A 1 130 ? 18.129 -1.188 -39.306 1.00 85.62 130 ASP A N 1
ATOM 1089 C CA . ASP A 1 130 ? 17.249 -1.420 -40.457 1.00 85.62 130 ASP A CA 1
ATOM 1090 C C . ASP A 1 130 ? 17.485 -0.403 -41.576 1.00 85.62 130 ASP A C 1
ATOM 1092 O O . ASP A 1 130 ? 17.566 -0.764 -42.756 1.00 85.62 130 ASP A O 1
ATOM 1096 N N . LYS A 1 131 ? 17.675 0.869 -41.207 1.00 82.06 131 LYS A N 1
ATOM 1097 C CA . LYS A 1 131 ? 18.018 1.936 -42.152 1.00 82.06 131 LYS A CA 1
ATOM 1098 C C . LYS A 1 131 ? 19.352 1.665 -42.849 1.00 82.06 131 LYS A C 1
ATOM 1100 O O . LYS A 1 131 ? 19.435 1.798 -44.068 1.00 82.06 131 LYS A O 1
ATOM 1105 N N . ASN A 1 132 ? 20.371 1.261 -42.092 1.00 75.94 132 ASN A N 1
ATOM 1106 C CA . ASN A 1 132 ? 21.699 0.974 -42.633 1.00 75.94 132 ASN A CA 1
ATOM 1107 C C . ASN A 1 132 ? 21.700 -0.272 -43.539 1.00 75.94 132 ASN A C 1
ATOM 1109 O O . ASN A 1 132 ? 22.376 -0.278 -44.570 1.00 75.94 132 ASN A O 1
ATOM 1113 N N . ALA A 1 133 ? 20.907 -1.295 -43.204 1.00 70.38 133 ALA A N 1
ATOM 1114 C CA . ALA A 1 133 ? 20.729 -2.494 -44.023 1.00 70.38 133 ALA A CA 1
ATOM 1115 C C . ALA A 1 133 ? 20.024 -2.194 -45.358 1.00 70.38 133 ALA A C 1
ATOM 1117 O O . ALA A 1 133 ? 20.424 -2.726 -46.392 1.00 70.38 133 ALA A O 1
ATOM 1118 N N . HIS A 1 134 ? 19.032 -1.295 -45.365 1.00 59.91 134 HIS A N 1
ATOM 1119 C CA . HIS A 1 134 ? 18.372 -0.846 -46.597 1.00 59.91 134 HIS A CA 1
ATOM 1120 C C . HIS A 1 134 ? 19.282 0.001 -47.498 1.00 59.91 134 HIS A C 1
ATOM 1122 O O . HIS A 1 134 ? 19.182 -0.092 -48.717 1.00 59.91 134 HIS A O 1
ATOM 1128 N N . SER A 1 135 ? 20.192 0.800 -46.932 1.00 60.03 135 SER A N 1
ATOM 1129 C CA . SER A 1 135 ? 21.148 1.598 -47.717 1.00 60.03 135 SER A CA 1
ATOM 1130 C C . SER A 1 135 ? 22.345 0.812 -48.266 1.00 60.03 135 SER A C 1
ATOM 1132 O O . SER A 1 135 ? 23.023 1.313 -49.153 1.00 60.03 135 SER A O 1
ATOM 1134 N N . ALA A 1 136 ? 22.626 -0.387 -47.748 1.00 58.50 136 ALA A N 1
ATOM 1135 C CA . ALA A 1 136 ? 23.727 -1.240 -48.212 1.00 58.50 136 ALA A CA 1
ATOM 1136 C C . ALA A 1 136 ? 23.310 -2.248 -49.305 1.00 58.50 136 ALA A C 1
ATOM 1138 O O . ALA A 1 136 ? 24.168 -2.925 -49.868 1.00 58.50 136 ALA A O 1
ATOM 1139 N N . GLY A 1 137 ? 22.005 -2.375 -49.575 1.00 54.72 137 GLY A N 1
ATOM 1140 C CA . GLY A 1 137 ? 21.432 -3.280 -50.579 1.00 54.72 137 GLY A CA 1
ATOM 1141 C C . GLY A 1 137 ? 20.980 -2.611 -51.885 1.00 54.72 137 GLY A C 1
ATOM 1142 O O . GLY A 1 137 ? 20.381 -3.295 -52.714 1.00 54.72 137 GLY A O 1
ATOM 1143 N N . ALA A 1 138 ? 21.236 -1.308 -52.056 1.00 46.69 138 ALA A N 1
ATOM 1144 C CA . ALA A 1 138 ? 20.972 -0.520 -53.267 1.00 46.69 138 ALA A CA 1
ATOM 1145 C C . ALA A 1 138 ? 22.292 -0.064 -53.900 1.00 46.69 138 ALA A C 1
ATOM 1147 O O . ALA A 1 138 ? 22.361 -0.042 -55.149 1.00 46.69 138 ALA A O 1
#

Radius of gyration: 22.83 Å; Cα contacts (8 Å, |Δi|>4): 61; chains: 1; bounding box: 42×28×81 Å

Mean predicted aligned error: 10.44 Å

Solvent-accessible surface area (backbone atoms only — not comparable to full-atom values): 7690 Å² total; per-residue (Å²): 115,77,72,58,60,53,54,50,52,53,52,50,50,52,52,48,54,51,51,53,49,46,44,71,74,40,72,94,60,72,85,75,87,66,100,60,77,48,73,66,51,53,55,68,72,45,80,76,73,73,82,45,73,62,55,51,47,52,50,37,52,52,49,35,54,50,26,51,52,51,19,52,52,26,44,51,51,26,68,73,46,87,49,70,67,58,20,51,51,24,43,52,51,20,48,53,26,49,54,50,27,53,53,40,49,50,54,43,54,54,53,50,51,54,50,52,52,51,54,51,51,56,51,51,56,50,54,53,50,54,53,53,55,60,66,74,74,114

Foldseek 3Di:
DVVVVVVVVVVVVVVVLVVVLCCVVPPPDDDDDDPDDDPVRVVVPDPLPCPDLVSVLVVLVVLLVVLQVLLVVLCVQLVPDPDPVSVVSSNVVSVVSVVVNVVSVVVSVVSVVVVVVVVVVVVVVVVVVVVVVVVVVD

Organism: NCBI:txid1293037

Secondary structure (DSSP, 8-state):
-HHHHHHHHHHHHHHHHHHHHHHHHSTT------SS--HHHHHHHS-----SHHHHHHHHHHHHHHHHHHHHHHHHHHHH---HHHHHHHHHHHHHHHHHHHHHHHHHHHHHHHHHHHHHHHHHHHHHHHHHHHHS--